Protein AF-A0A410UV12-F1 (afdb_monomer)

Sequence (75 aa):
MDTLRREKNPESPVKERRRMSHAGLLDSAIRMVAQLASSSDLNTRTLANRAMADLQKLRHEQPKRRQLDSNARLR

Structure (mmCIF, N/CA/C/O backbone):
data_AF-A0A410UV12-F1
#
_entry.id   AF-A0A410UV12-F1
#
loop_
_atom_site.group_PDB
_atom_site.id
_atom_site.type_symbol
_atom_site.label_atom_id
_atom_site.labe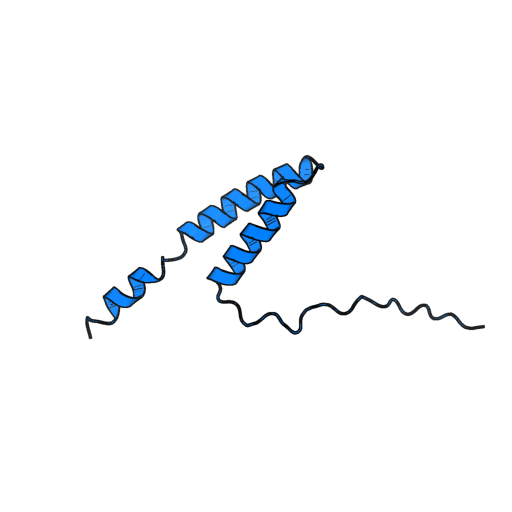l_alt_id
_atom_site.label_comp_id
_atom_site.label_asym_id
_atom_site.label_entity_id
_atom_site.label_seq_id
_atom_site.pdbx_PDB_ins_code
_atom_site.Cartn_x
_atom_site.Cartn_y
_atom_site.Cartn_z
_atom_site.occupancy
_atom_site.B_iso_or_equiv
_atom_site.auth_seq_id
_atom_site.auth_comp_id
_atom_site.auth_asym_id
_atom_site.auth_atom_id
_atom_site.pdbx_PDB_model_num
ATOM 1 N N . MET A 1 1 ? 34.926 -38.356 -0.677 1.00 43.38 1 MET A N 1
ATOM 2 C CA . MET A 1 1 ? 34.499 -37.409 -1.728 1.00 43.38 1 MET A CA 1
ATOM 3 C C . MET A 1 1 ? 33.194 -36.795 -1.272 1.00 43.38 1 MET A C 1
ATOM 5 O O . MET A 1 1 ? 32.115 -37.279 -1.591 1.00 43.38 1 MET A O 1
ATOM 9 N N . ASP A 1 2 ? 33.339 -35.795 -0.416 1.00 44.88 2 ASP A N 1
ATOM 10 C CA . ASP A 1 2 ? 32.276 -35.009 0.186 1.00 44.88 2 ASP A CA 1
ATOM 11 C C . ASP A 1 2 ? 31.749 -33.967 -0.799 1.00 44.88 2 ASP A C 1
ATOM 13 O O . ASP A 1 2 ? 32.532 -33.341 -1.508 1.00 44.88 2 ASP A O 1
ATOM 17 N N . THR A 1 3 ? 30.431 -33.760 -0.820 1.00 48.75 3 THR A N 1
ATOM 18 C CA . THR A 1 3 ? 29.780 -32.434 -0.890 1.00 48.75 3 THR A CA 1
ATOM 19 C C . THR A 1 3 ? 28.257 -32.598 -0.911 1.00 48.75 3 THR A C 1
ATOM 21 O O . THR A 1 3 ? 27.574 -32.330 -1.895 1.00 48.75 3 THR A O 1
ATOM 24 N N . LEU A 1 4 ? 27.689 -32.978 0.237 1.00 50.97 4 LEU A N 1
ATOM 25 C CA . LEU A 1 4 ? 26.299 -32.645 0.550 1.00 50.97 4 LEU A CA 1
ATOM 26 C C . LEU A 1 4 ? 26.227 -31.126 0.766 1.00 50.97 4 LEU A C 1
ATOM 28 O O . LEU A 1 4 ? 26.423 -30.630 1.876 1.00 50.97 4 LEU A O 1
ATOM 32 N N . ARG A 1 5 ? 25.989 -30.363 -0.307 1.00 55.75 5 ARG A N 1
ATOM 33 C CA . ARG A 1 5 ? 25.655 -28.934 -0.222 1.00 55.75 5 ARG A CA 1
ATOM 34 C C . ARG A 1 5 ? 24.254 -28.796 0.370 1.00 55.75 5 ARG A C 1
ATOM 36 O O . ARG A 1 5 ? 23.263 -28.677 -0.336 1.00 55.75 5 ARG A O 1
ATOM 43 N N . ARG A 1 6 ? 24.191 -28.852 1.698 1.00 48.72 6 ARG A N 1
ATOM 44 C CA . ARG A 1 6 ? 23.015 -28.511 2.492 1.00 48.72 6 ARG A CA 1
ATOM 45 C C . ARG A 1 6 ? 22.755 -27.019 2.296 1.00 48.72 6 ARG A C 1
ATOM 47 O O . ARG A 1 6 ? 23.513 -26.191 2.798 1.00 48.72 6 ARG A O 1
ATOM 54 N N . GLU A 1 7 ? 21.727 -26.694 1.521 1.00 50.84 7 GLU A N 1
ATOM 55 C CA . GLU A 1 7 ? 21.218 -25.336 1.357 1.00 50.84 7 GLU A CA 1
ATOM 56 C C . GLU A 1 7 ? 20.923 -24.750 2.742 1.00 50.84 7 GLU A C 1
ATOM 58 O O . GLU A 1 7 ? 19.960 -25.112 3.421 1.00 50.84 7 GLU A O 1
ATOM 63 N N . LYS A 1 8 ? 21.808 -23.863 3.200 1.00 47.94 8 LYS A N 1
ATOM 64 C CA . LYS A 1 8 ? 21.543 -22.982 4.331 1.00 47.94 8 LYS A CA 1
ATOM 65 C C . LYS A 1 8 ? 20.517 -21.966 3.841 1.00 47.94 8 LYS A C 1
ATOM 67 O O . LYS A 1 8 ? 20.877 -20.905 3.341 1.00 47.94 8 LYS A O 1
ATOM 72 N N . ASN A 1 9 ? 19.238 -22.308 3.971 1.00 52.28 9 ASN A N 1
ATOM 73 C CA . ASN A 1 9 ? 18.185 -21.305 4.051 1.00 52.28 9 ASN A CA 1
ATOM 74 C C . ASN A 1 9 ? 18.615 -20.328 5.158 1.00 52.28 9 ASN A C 1
ATOM 76 O O . ASN A 1 9 ? 18.805 -20.787 6.291 1.00 52.28 9 ASN A O 1
ATOM 80 N N . PRO A 1 10 ? 18.861 -19.037 4.872 1.00 54.44 10 PRO A N 1
ATOM 81 C CA . PRO A 1 10 ? 19.176 -18.094 5.927 1.00 54.44 10 PRO A CA 1
ATOM 82 C C . PRO A 1 10 ? 17.985 -18.086 6.877 1.00 54.44 10 PRO A C 1
ATOM 84 O O . PRO A 1 10 ? 16.847 -17.844 6.472 1.00 54.44 10 PRO A O 1
ATOM 87 N N . GLU A 1 11 ? 18.266 -18.458 8.123 1.00 53.41 11 GLU A N 1
ATOM 88 C CA . GLU A 1 11 ? 17.310 -18.517 9.211 1.00 53.41 11 GLU A CA 1
ATOM 89 C C . GLU A 1 11 ? 16.463 -17.253 9.194 1.00 53.41 11 GLU A C 1
ATOM 91 O O . GLU A 1 11 ? 16.928 -16.127 9.362 1.00 53.41 11 GLU A O 1
ATOM 96 N N . SER A 1 12 ? 15.189 -17.479 8.921 1.00 50.19 12 SER A N 1
ATOM 97 C CA . SER A 1 12 ? 14.146 -16.482 8.916 1.00 50.19 12 SER A CA 1
ATOM 98 C C . SER A 1 12 ? 14.258 -15.592 10.169 1.00 50.19 12 SER A C 1
ATOM 100 O O . SER A 1 12 ? 14.281 -16.141 11.279 1.00 50.19 12 SER A O 1
ATOM 102 N N . PRO A 1 13 ? 14.262 -14.249 10.056 1.00 51.69 13 PRO A N 1
ATOM 103 C CA . PRO A 1 13 ? 14.203 -13.358 11.209 1.00 51.69 13 PRO A CA 1
ATOM 104 C C . PRO A 1 13 ? 12.757 -13.349 11.736 1.00 51.69 13 PRO A C 1
ATOM 106 O O . PRO A 1 13 ? 12.026 -12.369 11.633 1.00 51.69 13 PRO A O 1
ATOM 109 N N . VAL A 1 14 ? 12.282 -14.500 12.216 1.00 54.62 14 VAL A N 1
ATOM 110 C CA . VAL A 1 14 ? 10.881 -14.730 12.613 1.00 54.62 14 VAL A CA 1
ATOM 111 C C . VAL A 1 14 ? 10.709 -14.639 14.126 1.00 54.62 14 VAL A C 1
ATOM 113 O O . VAL A 1 14 ? 9.605 -14.389 14.604 1.00 54.62 14 VAL A O 1
ATOM 116 N N . LYS A 1 15 ? 11.792 -14.769 14.900 1.00 47.84 15 LYS A N 1
ATOM 117 C CA . LYS A 1 15 ? 11.706 -14.873 16.363 1.00 47.84 15 LYS A CA 1
ATOM 118 C C . LYS A 1 15 ? 11.482 -13.558 17.111 1.00 47.84 15 LYS A C 1
ATOM 120 O O . LYS A 1 15 ? 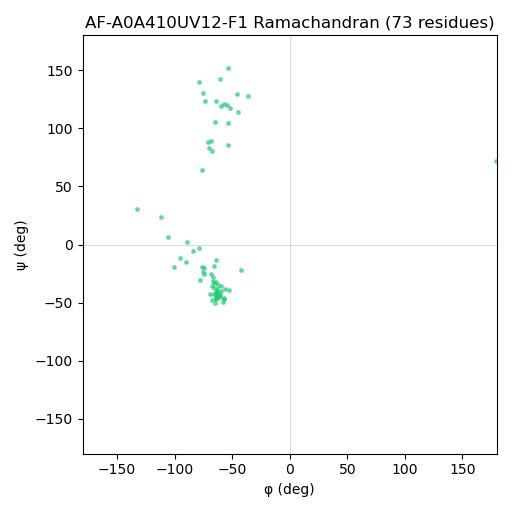11.255 -13.603 18.312 1.00 47.84 15 LYS A O 1
ATOM 125 N N . GLU A 1 16 ? 11.443 -12.414 16.431 1.00 46.25 16 GLU A N 1
ATOM 126 C CA . GLU A 1 16 ? 11.234 -11.125 17.101 1.00 46.25 16 GLU A CA 1
ATOM 127 C C . GLU A 1 16 ? 10.173 -10.243 16.436 1.00 46.25 16 GLU A C 1
ATOM 129 O O . GLU A 1 16 ? 10.188 -9.017 16.545 1.00 46.25 16 GLU A O 1
ATOM 134 N N . ARG A 1 17 ? 9.159 -10.856 15.806 1.00 53.66 17 ARG A N 1
ATOM 135 C CA . ARG A 1 17 ? 7.873 -10.164 15.657 1.00 53.66 17 ARG A CA 1
ATOM 136 C C . ARG A 1 17 ? 7.269 -10.019 17.052 1.00 53.66 17 ARG A C 1
ATOM 138 O O . ARG A 1 17 ? 6.406 -10.800 17.451 1.00 53.66 17 ARG A O 1
ATOM 145 N N . ARG A 1 18 ? 7.731 -9.009 17.804 1.00 58.59 18 ARG A N 1
ATOM 146 C CA . ARG A 1 18 ? 6.989 -8.407 18.921 1.00 58.59 18 ARG A CA 1
ATOM 147 C C . ARG A 1 18 ? 5.527 -8.412 18.503 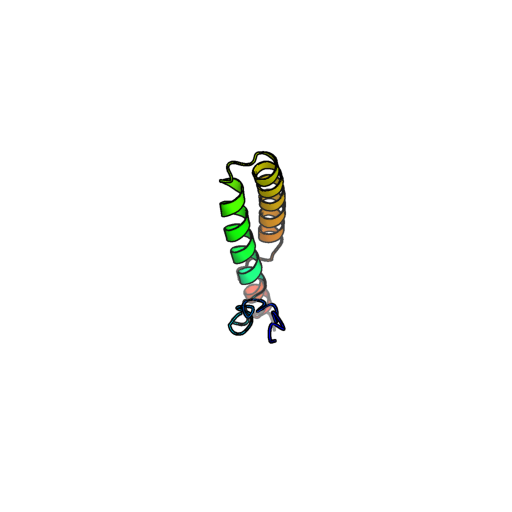1.00 58.59 18 ARG A C 1
ATOM 149 O O . ARG A 1 18 ? 5.259 -7.990 17.381 1.00 58.59 18 ARG A O 1
ATOM 156 N N . ARG A 1 19 ? 4.624 -8.945 19.333 1.00 65.06 19 ARG A N 1
ATOM 157 C CA . ARG A 1 19 ? 3.183 -9.055 19.041 1.00 65.06 19 ARG A CA 1
ATOM 158 C C . ARG A 1 19 ? 2.640 -7.676 18.648 1.00 65.06 19 ARG A C 1
ATOM 160 O O . ARG A 1 19 ? 2.203 -6.906 19.497 1.00 65.06 19 ARG A O 1
ATOM 167 N N . MET A 1 20 ? 2.756 -7.322 17.371 1.00 67.56 20 MET A N 1
ATOM 168 C CA . MET A 1 20 ? 2.374 -6.013 16.881 1.00 67.56 20 MET A CA 1
ATOM 169 C C . MET A 1 20 ? 0.861 -6.010 16.835 1.00 67.56 20 MET A C 1
ATOM 171 O O . MET A 1 20 ? 0.244 -6.933 16.303 1.00 67.56 20 MET A O 1
ATOM 175 N N . SER A 1 21 ? 0.262 -4.967 17.407 1.00 81.44 21 SER A N 1
ATOM 176 C CA . SER A 1 21 ? -1.170 -4.748 17.237 1.00 81.44 21 SER A CA 1
ATOM 177 C C . SER A 1 21 ? -1.511 -4.736 15.746 1.00 81.44 21 SER A C 1
ATOM 179 O O . SER A 1 21 ? -0.676 -4.359 14.922 1.00 81.44 21 SER A O 1
AT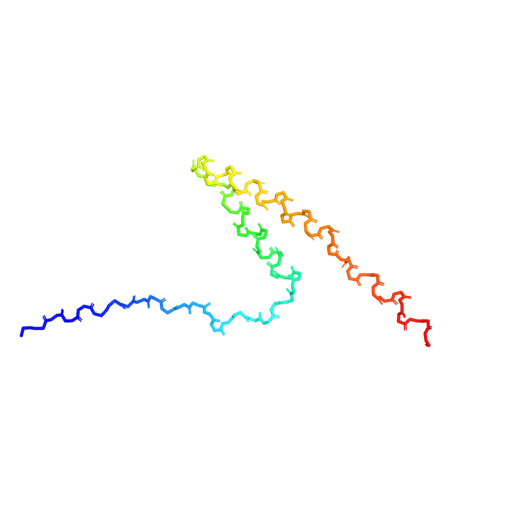OM 181 N N . HIS A 1 22 ? -2.733 -5.121 15.396 1.00 82.00 22 HIS A N 1
ATOM 182 C CA . HIS A 1 22 ? -3.168 -5.174 14.003 1.00 82.00 22 HIS A CA 1
ATOM 183 C C . HIS A 1 22 ? -2.935 -3.843 13.255 1.00 82.00 22 HIS A C 1
ATOM 185 O O . HIS A 1 22 ? -2.408 -3.842 12.146 1.00 82.00 22 HIS A O 1
ATOM 191 N N . ALA A 1 23 ? -3.169 -2.708 13.923 1.00 83.12 23 ALA A N 1
ATOM 192 C CA . ALA A 1 23 ? -2.820 -1.379 13.414 1.00 83.12 23 ALA A CA 1
ATOM 193 C C . ALA A 1 23 ? -1.309 -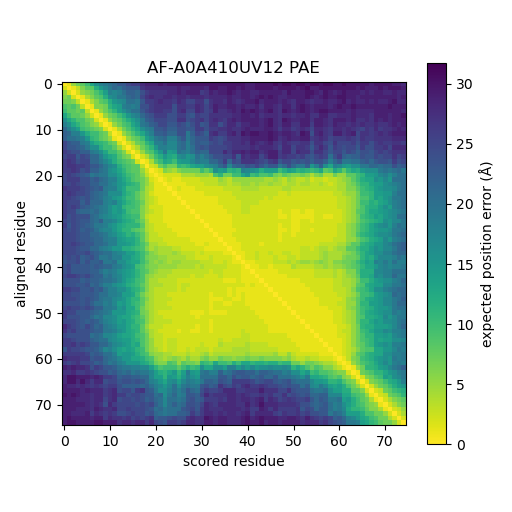1.203 13.147 1.00 83.12 23 ALA A C 1
ATOM 195 O O . ALA A 1 23 ? -0.916 -0.635 12.134 1.00 83.12 23 ALA A O 1
ATOM 196 N N . GLY A 1 24 ? -0.450 -1.739 14.019 1.00 87.69 24 GLY A N 1
ATOM 197 C CA . GLY A 1 24 ? 1.004 -1.713 13.835 1.00 87.69 24 GLY A CA 1
ATOM 198 C C . GLY A 1 24 ? 1.480 -2.570 12.658 1.00 87.69 24 GLY A C 1
ATOM 199 O O . GLY A 1 24 ? 2.396 -2.169 11.942 1.00 87.69 24 GLY A O 1
ATOM 200 N N . LEU A 1 25 ? 0.830 -3.713 12.409 1.00 88.50 25 LEU A N 1
ATOM 201 C CA . LEU A 1 25 ? 1.082 -4.522 11.211 1.00 88.50 25 LEU A CA 1
ATOM 202 C C . LEU A 1 25 ? 0.692 -3.763 9.938 1.00 88.50 25 LEU A C 1
ATOM 204 O O . LEU A 1 25 ? 1.456 -3.766 8.975 1.00 88.50 25 LEU A O 1
ATOM 208 N N . LEU A 1 26 ? -0.449 -3.070 9.954 1.00 90.88 26 LEU A N 1
ATOM 209 C CA . LEU A 1 26 ? -0.911 -2.253 8.833 1.00 90.88 26 LEU A CA 1
ATOM 210 C C . LEU A 1 26 ? 0.038 -1.080 8.546 1.00 90.88 26 LEU A C 1
ATOM 212 O O . LEU A 1 26 ? 0.454 -0.888 7.405 1.00 90.88 26 LEU A O 1
ATOM 216 N N . ASP A 1 27 ? 0.462 -0.348 9.578 1.00 90.12 27 ASP A N 1
ATOM 217 C CA . ASP A 1 27 ? 1.437 0.739 9.431 1.00 90.12 27 ASP A CA 1
ATOM 218 C C . ASP A 1 27 ? 2.812 0.226 8.952 1.00 90.12 27 ASP A C 1
ATOM 220 O O . ASP A 1 27 ? 3.538 0.931 8.246 1.00 90.12 27 ASP A O 1
ATOM 224 N N . SER A 1 28 ? 3.201 -0.998 9.327 1.00 92.31 28 SER A N 1
ATOM 225 C CA . SER A 1 28 ? 4.412 -1.642 8.802 1.00 92.31 28 SER A CA 1
ATOM 226 C C . SER A 1 28 ? 4.259 -2.015 7.327 1.00 92.31 28 SER A C 1
ATOM 228 O O . SER A 1 28 ? 5.191 -1.804 6.553 1.00 92.31 28 SER A O 1
ATOM 230 N N . ALA A 1 29 ? 3.104 -2.548 6.924 1.00 93.56 29 ALA A N 1
ATOM 231 C CA . ALA A 1 29 ? 2.824 -2.897 5.534 1.00 93.56 29 ALA A CA 1
ATOM 232 C C . ALA A 1 29 ? 2.840 -1.659 4.628 1.00 93.56 29 ALA A C 1
ATOM 234 O O . ALA A 1 29 ? 3.498 -1.672 3.591 1.00 93.56 29 ALA A O 1
ATOM 235 N N . ILE A 1 30 ? 2.211 -0.562 5.063 1.00 94.62 30 ILE A N 1
ATOM 236 C CA . ILE A 1 30 ? 2.234 0.721 4.345 1.00 94.62 30 ILE A CA 1
ATOM 237 C C . ILE A 1 30 ? 3.674 1.192 4.132 1.00 94.62 30 ILE A C 1
ATOM 239 O O . ILE A 1 30 ? 4.040 1.560 3.020 1.00 94.62 30 ILE A O 1
ATOM 243 N N . ARG A 1 31 ? 4.525 1.135 5.164 1.00 94.88 31 ARG A N 1
ATOM 244 C CA . ARG A 1 31 ? 5.937 1.524 5.032 1.00 94.88 31 ARG A CA 1
ATOM 245 C C . ARG A 1 31 ? 6.706 0.662 4.032 1.00 94.88 31 ARG A C 1
ATOM 247 O O . ARG A 1 31 ? 7.452 1.213 3.229 1.00 94.88 31 ARG A O 1
ATOM 254 N N . MET A 1 32 ? 6.509 -0.657 4.047 1.00 95.06 32 MET A N 1
ATOM 255 C CA . MET A 1 32 ? 7.163 -1.555 3.086 1.00 95.06 32 MET A CA 1
ATOM 256 C C . MET A 1 32 ? 6.716 -1.271 1.648 1.00 95.06 32 MET A C 1
ATOM 258 O O . MET A 1 32 ? 7.549 -1.145 0.756 1.00 95.06 32 MET A O 1
ATOM 262 N N . VAL A 1 33 ? 5.413 -1.105 1.410 1.00 96.31 33 VAL A N 1
ATOM 263 C CA . VAL A 1 33 ? 4.896 -0.822 0.061 1.00 96.31 33 VAL A CA 1
ATOM 264 C C . VAL A 1 33 ? 5.360 0.549 -0.443 1.00 96.31 33 VAL A C 1
ATOM 266 O O . VAL A 1 33 ? 5.655 0.695 -1.626 1.00 96.31 33 VAL A O 1
ATOM 269 N N . ALA A 1 34 ? 5.517 1.537 0.443 1.00 95.56 34 ALA A N 1
ATOM 270 C CA . ALA A 1 34 ? 6.020 2.858 0.067 1.00 95.56 34 ALA A CA 1
ATOM 271 C C . ALA A 1 34 ? 7.455 2.790 -0.480 1.00 95.56 34 ALA A C 1
ATOM 273 O O . ALA A 1 34 ? 7.792 3.506 -1.419 1.00 95.56 34 ALA A O 1
ATOM 274 N N . GLN A 1 35 ? 8.288 1.889 0.054 1.00 95.62 35 GLN A N 1
ATOM 275 C CA . GLN A 1 35 ? 9.626 1.644 -0.490 1.00 95.62 35 GLN A CA 1
ATOM 276 C C . GLN A 1 35 ? 9.545 1.068 -1.910 1.00 95.62 35 GLN A C 1
ATOM 278 O O . GLN A 1 35 ? 10.270 1.514 -2.797 1.00 95.62 35 GLN A O 1
ATOM 283 N N . LEU A 1 36 ? 8.610 0.147 -2.163 1.00 94.38 36 LEU A N 1
ATOM 284 C CA . LEU A 1 36 ? 8.407 -0.448 -3.490 1.00 94.38 36 LEU A CA 1
ATOM 285 C C . LEU A 1 36 ? 7.885 0.561 -4.525 1.00 94.38 36 LEU A C 1
ATOM 287 O O . LEU A 1 36 ? 8.197 0.439 -5.708 1.00 94.38 36 LEU A O 1
ATOM 291 N N . ALA A 1 37 ? 7.159 1.595 -4.096 1.00 93.38 37 ALA A N 1
ATOM 292 C CA . ALA A 1 37 ? 6.720 2.680 -4.976 1.00 93.38 37 ALA A CA 1
ATOM 293 C C . ALA A 1 37 ? 7.891 3.530 -5.519 1.00 93.38 37 ALA A C 1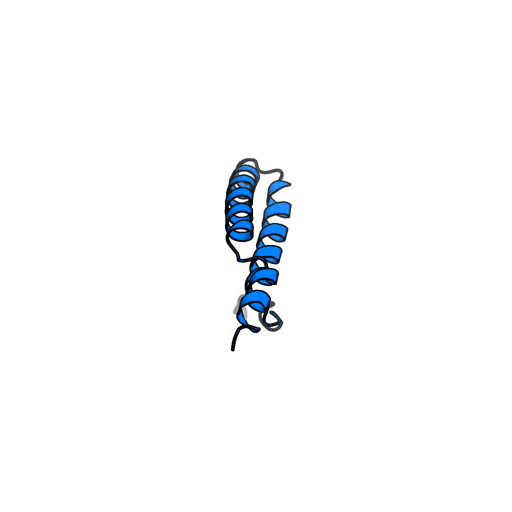
ATOM 295 O O . ALA A 1 37 ? 7.747 4.193 -6.544 1.00 93.38 37 ALA A O 1
ATOM 296 N N . SER A 1 38 ? 9.068 3.475 -4.887 1.00 91.94 38 SER A N 1
ATOM 297 C CA . SER A 1 38 ? 10.300 4.090 -5.408 1.00 91.94 38 SER A CA 1
ATOM 298 C C . SER A 1 38 ? 11.123 3.176 -6.327 1.00 91.94 38 SER A C 1
ATOM 300 O O . SER A 1 38 ? 12.180 3.584 -6.805 1.00 91.94 38 SER A O 1
ATOM 302 N N . SER A 1 39 ? 10.650 1.955 -6.610 1.00 95.38 39 SER A N 1
ATOM 303 C CA . SER A 1 39 ? 11.348 1.007 -7.489 1.00 95.38 39 SER A CA 1
ATOM 304 C C . SER A 1 39 ? 11.530 1.564 -8.905 1.00 95.38 39 SER A C 1
ATOM 306 O O . SER A 1 39 ? 10.633 2.212 -9.459 1.00 95.38 39 SER A O 1
ATOM 308 N N . SER A 1 40 ? 12.680 1.275 -9.518 1.00 95.75 40 SER A N 1
ATOM 309 C CA . SER A 1 40 ? 12.974 1.593 -10.920 1.00 95.75 40 SER A CA 1
ATOM 310 C C . SER A 1 40 ? 12.135 0.766 -11.900 1.00 95.75 40 SER A C 1
ATOM 312 O O . SER A 1 40 ? 11.846 1.249 -12.993 1.00 95.75 40 SER A O 1
ATOM 314 N N . ASP A 1 41 ? 11.680 -0.423 -11.494 1.00 97.38 41 ASP A N 1
ATOM 315 C CA . ASP A 1 41 ? 10.781 -1.260 -12.287 1.00 97.38 41 ASP A CA 1
ATOM 316 C C . ASP A 1 41 ? 9.349 -0.693 -12.305 1.00 97.38 41 ASP A C 1
ATOM 318 O O . ASP A 1 41 ? 8.711 -0.500 -11.262 1.00 97.38 41 ASP A O 1
ATOM 322 N N . LEU A 1 42 ? 8.830 -0.446 -13.512 1.00 95.81 42 LEU A N 1
ATOM 323 C CA . LEU A 1 42 ? 7.501 0.129 -13.735 1.00 95.81 42 LEU A CA 1
ATOM 324 C C . LEU A 1 42 ? 6.387 -0.783 -13.211 1.00 95.81 42 LEU A C 1
ATOM 326 O O . LEU A 1 42 ? 5.408 -0.290 -12.641 1.00 95.81 42 LEU A O 1
ATOM 330 N N . ASN A 1 43 ? 6.532 -2.100 -13.373 1.00 97.12 43 ASN A N 1
ATOM 331 C CA . ASN A 1 43 ? 5.525 -3.060 -12.928 1.00 97.12 43 ASN A CA 1
ATOM 332 C C . ASN A 1 43 ? 5.435 -3.073 -11.400 1.00 97.12 43 ASN A C 1
ATOM 334 O O . ASN A 1 43 ? 4.347 -2.919 -10.841 1.00 97.12 43 ASN A O 1
ATOM 338 N N . THR A 1 44 ? 6.584 -3.147 -10.725 1.00 96.00 44 THR A N 1
ATOM 339 C CA . THR A 1 44 ? 6.684 -3.056 -9.264 1.00 96.00 44 THR A CA 1
ATOM 340 C C . THR A 1 44 ? 6.074 -1.760 -8.743 1.00 96.00 44 THR A C 1
ATOM 342 O O . THR A 1 44 ? 5.255 -1.793 -7.825 1.00 96.00 44 THR A O 1
ATOM 345 N N . ARG A 1 45 ? 6.398 -0.618 -9.360 1.00 97.12 45 ARG A N 1
ATOM 346 C CA . ARG A 1 45 ? 5.851 0.687 -8.965 1.00 97.12 45 ARG A CA 1
ATOM 347 C C . ARG A 1 45 ? 4.335 0.756 -9.126 1.00 97.12 45 ARG A C 1
ATOM 349 O O . ARG A 1 45 ? 3.637 1.249 -8.243 1.00 97.12 45 ARG A O 1
ATOM 356 N N . THR A 1 46 ? 3.817 0.239 -10.237 1.00 97.25 46 THR A N 1
ATOM 357 C CA . THR A 1 46 ? 2.378 0.223 -10.528 1.00 97.25 46 THR A CA 1
ATOM 358 C C . THR A 1 46 ? 1.613 -0.619 -9.510 1.00 97.25 46 THR A C 1
ATOM 360 O O . THR A 1 46 ? 0.589 -0.177 -8.985 1.00 97.25 46 THR A O 1
ATOM 363 N N . LEU A 1 47 ? 2.126 -1.809 -9.187 1.00 97.62 47 LEU A N 1
ATOM 364 C CA . LEU A 1 47 ? 1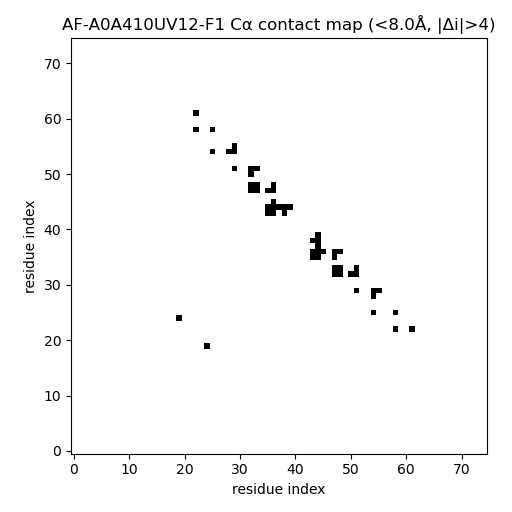.543 -2.677 -8.164 1.00 97.62 47 LEU A CA 1
ATOM 365 C C . LEU A 1 47 ? 1.642 -2.055 -6.768 1.00 97.62 47 LEU A C 1
ATOM 367 O O . LEU A 1 47 ? 0.659 -2.070 -6.029 1.00 97.62 47 LEU A O 1
ATOM 371 N N . ALA A 1 48 ? 2.784 -1.453 -6.430 1.00 97.25 48 ALA A N 1
ATOM 372 C CA . ALA A 1 48 ? 2.981 -0.774 -5.155 1.00 97.25 48 ALA A CA 1
ATOM 373 C C . ALA A 1 48 ? 1.999 0.389 -4.970 1.00 97.25 48 ALA A C 1
ATOM 375 O O . ALA A 1 48 ? 1.388 0.507 -3.912 1.00 97.25 48 ALA A O 1
ATOM 376 N N . ASN A 1 49 ? 1.773 1.200 -6.005 1.00 96.25 49 ASN A N 1
ATOM 377 C CA . ASN A 1 49 ? 0.815 2.304 -5.946 1.00 96.25 49 ASN A CA 1
ATOM 378 C C . ASN A 1 49 ? -0.628 1.821 -5.733 1.00 96.25 49 ASN A C 1
ATOM 380 O O . ASN A 1 49 ? -1.359 2.422 -4.946 1.00 96.25 49 ASN A O 1
ATOM 384 N N . ARG A 1 50 ? -1.037 0.717 -6.376 1.00 97.12 50 ARG A N 1
ATOM 385 C CA . ARG A 1 50 ? -2.362 0.110 -6.138 1.00 97.12 50 ARG A CA 1
ATOM 386 C C . ARG A 1 50 ? -2.486 -0.418 -4.710 1.00 97.12 50 ARG A C 1
ATOM 388 O O . ARG A 1 50 ? -3.408 -0.034 -3.997 1.00 97.12 50 ARG A O 1
ATOM 395 N N . ALA A 1 51 ? -1.506 -1.202 -4.261 1.00 97.19 51 ALA A N 1
ATOM 396 C CA . ALA A 1 51 ? -1.475 -1.723 -2.898 1.00 97.19 51 ALA A CA 1
ATOM 397 C C . ALA A 1 51 ? -1.457 -0.597 -1.847 1.00 97.19 51 ALA A C 1
ATOM 399 O O . ALA A 1 51 ? -2.080 -0.718 -0.795 1.00 97.19 51 ALA A O 1
ATOM 400 N N . MET A 1 52 ? -0.786 0.524 -2.128 1.00 96.50 52 MET A N 1
ATOM 401 C CA . MET A 1 52 ? -0.778 1.701 -1.260 1.00 96.50 52 MET A CA 1
ATOM 402 C C . MET A 1 52 ? -2.186 2.278 -1.075 1.00 96.50 52 MET A C 1
ATOM 404 O O . MET A 1 52 ? -2.568 2.569 0.058 1.00 96.50 52 MET A O 1
ATOM 408 N N . ALA A 1 53 ? -2.959 2.417 -2.156 1.00 95.50 53 ALA A N 1
ATOM 409 C CA . ALA A 1 53 ? -4.330 2.920 -2.096 1.00 95.50 53 ALA A CA 1
ATOM 410 C C . ALA A 1 53 ? -5.236 2.002 -1.255 1.00 95.50 53 ALA A C 1
ATOM 412 O O . ALA A 1 53 ? -5.959 2.483 -0.378 1.00 95.50 53 ALA A O 1
ATOM 413 N N . ASP A 1 54 ? -5.131 0.685 -1.446 1.00 95.69 54 ASP A N 1
ATOM 414 C CA . ASP A 1 54 ? -5.912 -0.303 -0.692 1.00 95.69 54 ASP A CA 1
ATOM 415 C C . ASP A 1 54 ? -5.566 -0.288 0.804 1.00 95.69 54 ASP A C 1
ATOM 417 O O . ASP A 1 54 ? -6.451 -0.253 1.663 1.00 95.69 54 ASP A O 1
ATOM 421 N N . LEU A 1 55 ? -4.273 -0.243 1.140 1.00 94.69 55 LEU A N 1
ATOM 422 C CA . LEU A 1 55 ? -3.816 -0.184 2.531 1.00 94.69 55 LEU A CA 1
ATOM 423 C C . LEU A 1 55 ? -4.219 1.125 3.216 1.00 94.69 55 LEU A C 1
ATOM 425 O O . LEU A 1 55 ? -4.569 1.125 4.399 1.00 94.69 55 LEU A O 1
ATOM 429 N N . GLN A 1 56 ? -4.192 2.244 2.488 1.00 91.94 56 GLN A N 1
ATOM 430 C CA . GLN A 1 56 ? -4.701 3.508 3.004 1.00 91.94 56 GLN A CA 1
ATOM 431 C C . GLN A 1 56 ? -6.200 3.409 3.276 1.00 91.94 56 GLN A C 1
ATOM 433 O O . GLN A 1 56 ? -6.621 3.801 4.361 1.00 91.94 56 GLN A O 1
ATOM 438 N N . LYS A 1 57 ? -6.999 2.841 2.368 1.00 92.88 57 LYS A N 1
ATOM 439 C CA . LYS A 1 57 ? -8.438 2.638 2.589 1.00 92.88 57 LYS A CA 1
ATOM 440 C C . LYS A 1 57 ? -8.709 1.795 3.841 1.00 92.88 57 LYS A C 1
ATOM 442 O O . LYS A 1 57 ? -9.420 2.253 4.733 1.00 92.88 57 LYS A O 1
ATOM 447 N N . LEU A 1 58 ? -8.034 0.651 3.979 1.00 89.75 58 LEU A N 1
ATOM 448 C CA . LEU A 1 58 ? -8.117 -0.204 5.172 1.00 89.75 58 LEU A CA 1
ATOM 449 C C . LEU A 1 58 ? -7.760 0.549 6.461 1.00 89.75 58 LEU A C 1
ATOM 451 O O . LEU A 1 58 ? -8.397 0.364 7.495 1.00 89.75 58 LEU A O 1
ATOM 455 N N . ARG A 1 59 ? -6.763 1.440 6.414 1.00 87.69 59 ARG A N 1
ATOM 456 C CA . ARG A 1 59 ? -6.368 2.261 7.569 1.00 87.69 59 ARG A CA 1
ATOM 457 C C . ARG A 1 59 ? -7.440 3.267 7.983 1.00 87.69 59 ARG A C 1
ATOM 459 O O . ARG A 1 59 ? -7.523 3.585 9.166 1.00 87.69 59 ARG A O 1
ATOM 466 N N . HIS A 1 60 ? -8.235 3.770 7.041 1.00 85.31 60 HIS A N 1
ATOM 467 C CA . HIS A 1 60 ? -9.347 4.678 7.334 1.00 85.31 60 HIS A CA 1
ATOM 468 C C . HIS A 1 60 ? -10.575 3.941 7.881 1.00 85.31 60 HIS A C 1
ATOM 470 O O . HIS A 1 60 ? -11.302 4.512 8.690 1.00 85.31 60 HIS A O 1
ATOM 476 N N . GLU A 1 61 ? -10.783 2.689 7.470 1.00 84.88 61 GLU A N 1
ATOM 477 C CA . GLU A 1 61 ? -11.868 1.829 7.961 1.00 84.88 61 GLU A CA 1
ATOM 478 C C . GLU A 1 61 ? -11.596 1.278 9.371 1.00 84.88 61 GLU A C 1
ATOM 480 O O . GLU A 1 61 ? -12.533 0.966 10.107 1.00 84.88 61 GLU A O 1
ATOM 485 N N . GLN A 1 62 ? -10.328 1.195 9.794 1.00 75.00 62 GLN A N 1
ATOM 486 C CA . GLN A 1 62 ? -9.988 0.843 11.174 1.00 75.00 62 GLN A CA 1
ATOM 487 C C . GLN A 1 62 ? -10.521 1.931 12.121 1.00 75.00 62 GLN A C 1
ATOM 489 O O . GLN A 1 62 ? -10.143 3.101 11.978 1.00 75.00 62 GLN A O 1
ATOM 494 N N . PRO A 1 63 ? -11.356 1.585 13.120 1.00 63.59 63 PRO A N 1
ATOM 495 C CA . PRO A 1 63 ? -11.870 2.567 14.059 1.00 63.59 63 PRO A CA 1
ATOM 496 C C . PRO A 1 63 ? -10.692 3.268 14.735 1.00 63.59 63 PRO A C 1
ATOM 498 O O . PRO A 1 63 ? -9.846 2.639 15.380 1.00 63.59 63 PRO A O 1
ATOM 501 N N . LYS A 1 64 ? -10.615 4.597 14.582 1.00 65.75 64 LYS A N 1
ATOM 502 C CA . LYS A 1 64 ? -9.660 5.413 15.335 1.00 65.75 64 LYS A CA 1
ATOM 503 C C . LYS A 1 64 ? -9.902 5.083 16.806 1.00 65.75 64 LYS A C 1
ATOM 505 O O . LYS A 1 64 ? -11.011 5.297 17.291 1.00 65.75 64 LYS A O 1
ATOM 510 N N . ARG A 1 65 ? -8.876 4.569 17.501 1.00 57.84 65 ARG A N 1
ATOM 511 C CA . ARG A 1 65 ? -8.916 4.087 18.905 1.00 57.84 65 ARG A CA 1
ATOM 512 C C . ARG A 1 65 ? -9.716 4.976 19.874 1.00 57.84 65 ARG A C 1
ATOM 514 O O . ARG A 1 65 ? -10.197 4.491 20.885 1.00 57.84 65 ARG A O 1
ATOM 521 N N . ARG A 1 66 ? -9.903 6.253 19.536 1.00 55.16 66 ARG A N 1
ATOM 522 C CA . ARG A 1 66 ? -10.667 7.259 20.275 1.00 55.16 66 ARG A CA 1
ATOM 523 C C . ARG A 1 66 ? -12.178 7.011 20.422 1.00 55.16 66 ARG A C 1
ATOM 525 O O . ARG A 1 66 ? -12.782 7.712 21.217 1.00 55.16 66 ARG A O 1
ATOM 532 N N . GLN A 1 67 ? -12.798 6.081 19.689 1.00 52.12 67 GLN A N 1
ATOM 533 C CA . GLN A 1 67 ? -14.240 5.802 19.854 1.00 52.12 67 GLN A CA 1
ATOM 534 C C . GLN A 1 67 ? -14.565 4.713 20.888 1.00 52.12 67 GLN A C 1
ATOM 536 O O . GLN A 1 67 ? -15.709 4.616 21.322 1.00 52.12 67 GLN A O 1
ATOM 541 N N . LEU A 1 68 ? -13.586 3.910 21.318 1.00 54.69 68 LEU A N 1
ATOM 542 C CA . LEU A 1 68 ? -13.840 2.840 22.292 1.00 54.69 68 LEU A CA 1
ATOM 543 C C . LEU A 1 68 ? -14.039 3.375 23.721 1.00 54.69 68 LEU A C 1
ATOM 545 O O . LEU A 1 68 ? -14.775 2.768 24.495 1.00 54.69 68 LEU A O 1
ATOM 549 N N . ASP A 1 69 ? -13.483 4.545 24.044 1.00 51.81 69 ASP A N 1
ATOM 550 C CA . ASP A 1 69 ? -13.624 5.148 25.377 1.00 51.81 69 ASP A CA 1
ATOM 551 C C . ASP A 1 69 ? -15.001 5.794 25.613 1.00 51.81 69 ASP A C 1
ATOM 553 O O . ASP A 1 69 ? -15.414 5.971 26.759 1.00 51.81 69 ASP A O 1
ATOM 557 N N . SER A 1 70 ? -15.757 6.108 24.553 1.00 53.47 70 SER A N 1
ATOM 558 C CA . SER A 1 70 ? -17.096 6.703 24.686 1.00 53.47 70 SER A CA 1
ATOM 559 C C . SER A 1 70 ? -18.165 5.701 25.137 1.00 53.47 70 SER A C 1
ATOM 561 O O . SER A 1 70 ? -19.172 6.120 25.698 1.00 53.47 70 SER A O 1
ATOM 563 N N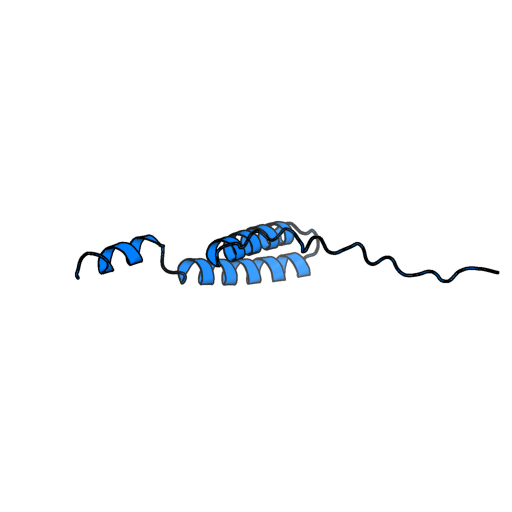 . ASN A 1 71 ? -17.938 4.393 24.969 1.00 51.91 71 ASN A N 1
ATOM 564 C CA . ASN A 1 71 ? -18.856 3.346 25.441 1.00 51.91 71 ASN A CA 1
ATOM 565 C C . ASN A 1 71 ? -18.491 2.779 26.823 1.00 51.91 71 ASN A C 1
ATOM 567 O O . ASN A 1 71 ? -19.302 2.085 27.429 1.00 51.91 71 ASN A O 1
ATOM 571 N N . ALA A 1 72 ? -17.301 3.081 27.350 1.00 53.50 72 ALA A N 1
ATOM 572 C CA . ALA A 1 72 ? -16.855 2.585 28.655 1.00 53.50 72 ALA A CA 1
ATOM 573 C C . ALA A 1 72 ? -17.358 3.425 29.849 1.00 53.50 72 ALA A C 1
ATOM 575 O O . ALA A 1 72 ? -17.135 3.041 30.992 1.00 53.50 72 ALA A O 1
ATOM 576 N N . ARG A 1 73 ? -18.036 4.559 29.606 1.00 54.06 73 ARG A N 1
ATOM 577 C CA . ARG A 1 73 ? -18.599 5.448 30.648 1.00 54.06 73 ARG A CA 1
ATOM 578 C C . ARG A 1 73 ? -20.126 5.374 30.804 1.00 54.06 73 ARG A C 1
ATOM 580 O O . ARG A 1 73 ? -20.685 6.175 31.541 1.00 54.06 73 ARG A O 1
ATOM 587 N N . LEU A 1 74 ? -20.796 4.448 30.114 1.00 52.09 74 LEU A N 1
ATOM 588 C CA . LEU A 1 74 ? -22.257 4.263 30.173 1.00 52.09 74 LEU A CA 1
ATOM 589 C C . LEU A 1 74 ? -22.681 2.940 30.841 1.00 52.09 74 LEU A C 1
ATOM 591 O O . LEU A 1 74 ? -23.774 2.441 30.581 1.00 52.09 74 LEU A O 1
ATOM 595 N N . ARG A 1 75 ? -21.832 2.363 31.697 1.00 44.00 75 ARG A N 1
ATOM 596 C CA . ARG A 1 75 ? -22.223 1.284 32.613 1.00 44.00 75 ARG A CA 1
ATOM 597 C C . ARG A 1 75 ? -21.980 1.700 34.048 1.00 44.00 75 ARG A C 1
ATOM 599 O O . ARG A 1 75 ? -20.884 2.245 34.297 1.00 44.00 75 ARG A O 1
#

Secon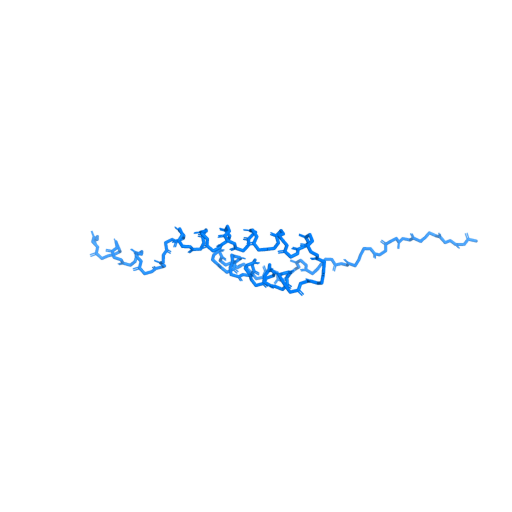dary structure (DSSP, 8-state):
------------S-TT-----HHHHHHHHHHHHHHHHT-SSHHHHHHHHHHHHHHHHHHHHSPPGGGSTTSTT--

Radius of gyration: 20.25 Å; Cα contacts (8 Å, |Δi|>4): 28; chains: 1; bounding box: 57×45×46 Å

Nearest PDB structures (foldseek):
  6f1e-assembly1_A  TM=7.179E-01  e=2.569E+00  Paralichthys olivaceus

pLDDT: mean 75.27, std 20.28, range [43.38, 97.62]

Foldseek 3Di:
DDDPPPPPPPPPPPVPPPPQDPLRVLVVVLVVLVVQCPDPDPVSVVVSVVVNVVSVVVNVVPPPPVVVVVVVPPD

Solvent-accessible surface area (backbone atoms only — not comparable to full-atom values): 4795 Å² total; per-residue (Å²): 139,88,77,87,79,73,81,75,70,76,79,72,91,65,92,72,70,63,89,62,52,72,68,52,50,52,57,50,49,50,55,55,35,56,57,38,46,70,43,90,48,66,68,54,21,54,53,21,52,53,52,45,53,53,50,50,52,53,59,68,70,45,77,64,76,78,61,63,64,72,65,70,73,77,118

Mean predicted aligned error: 14.09 Å